Protein AF-A0A133UKB4-F1 (afdb_monomer_lite)

Radius of gyration: 17.24 Å; chains: 1; bounding box: 38×33×59 Å

Foldseek 3Di:
DDPPDDPDDDPPDPPPDDPDPDPPQLVVVQVVLVVLVWHWDADPPPAQRIFTAHPVPRATAETEHGEEEQAQDKDKCQVVCVRRLVVCLVSQHWYWYWYANPQARAIATDIDGNVRSVVDTDMDDPQRHNNHHDPVSVVNSVVRVVVVVCSSVVVVVVPPPD

Secondary structure (DSSP, 8-state):
---------------TT------HHHHHHHHHHHHTT-EEEE--SSS-SEEEE-TTT--EEEEEEEEEE--SS--B-GGGSHHHHHHHHHHT--EEEEEEETTT--EEEEEE-GGGGGG---B--GGG-SSS--HHHHHHHHHHHHHHHHHHHHHHHTTS--

Sequence (162 aa):
MGDSRYPIRHNIWIPSNIRIPRLEYQDELARRFVKFGYEVEVGERRGPDIVVEEPSTGEPVLVVGAKAYRLRSRRGLSDKFDLEVERARRAEVPLIAAVKNKLSELEMFRISEPEDLKDFTYSAPSWLVGEEATDEARKKEKECRRALRGLLLGKQKGKTAV

Structure (mmCIF, N/CA/C/O backbone):
data_AF-A0A133UKB4-F1
#
_entry.id   AF-A0A133UKB4-F1
#
loop_
_atom_site.group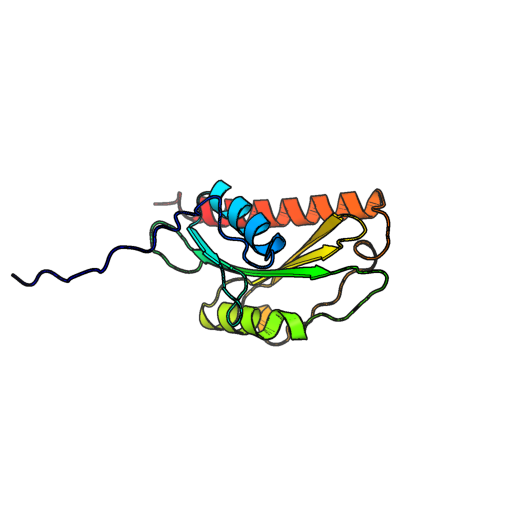_PDB
_atom_site.id
_atom_site.type_symbol
_atom_site.label_atom_id
_atom_site.label_alt_id
_atom_site.label_comp_id
_atom_site.label_asym_id
_atom_site.label_entity_id
_atom_site.label_seq_id
_atom_site.pdbx_PDB_ins_code
_atom_site.Cartn_x
_atom_site.Cartn_y
_atom_site.Cartn_z
_atom_site.occupancy
_atom_site.B_iso_or_equiv
_atom_site.auth_seq_id
_atom_site.auth_comp_id
_atom_site.auth_asym_id
_atom_site.auth_atom_id
_atom_site.pdbx_PDB_model_num
ATOM 1 N N . MET A 1 1 ? -17.435 -8.035 42.601 1.00 41.47 1 MET A N 1
ATOM 2 C CA . MET A 1 1 ? -16.253 -8.923 42.623 1.00 41.47 1 MET A CA 1
ATOM 3 C C . MET A 1 1 ? -16.321 -9.816 41.406 1.00 41.47 1 MET A C 1
ATOM 5 O O . MET A 1 1 ? -17.311 -10.512 41.240 1.00 41.47 1 MET A O 1
ATOM 9 N N . GLY A 1 2 ? -15.321 -9.726 40.541 1.00 35.34 2 GLY A N 1
ATOM 10 C CA . GLY A 1 2 ? -15.266 -10.450 39.277 1.00 35.34 2 GLY A CA 1
ATOM 11 C C . GLY A 1 2 ? -14.332 -9.724 38.325 1.00 35.34 2 GLY A C 1
ATOM 12 O O . GLY A 1 2 ? -14.770 -9.278 37.273 1.00 35.34 2 GLY A O 1
ATOM 13 N N . ASP A 1 3 ? -13.085 -9.523 38.765 1.00 34.06 3 ASP A N 1
ATOM 14 C CA . ASP A 1 3 ? -12.003 -8.960 37.961 1.00 34.06 3 ASP A CA 1
ATOM 15 C C . ASP A 1 3 ? -11.889 -9.730 36.643 1.00 34.06 3 ASP A C 1
ATOM 17 O O . ASP A 1 3 ? -11.440 -10.882 36.601 1.00 34.06 3 ASP A O 1
ATOM 21 N N . SER A 1 4 ? -12.327 -9.079 35.565 1.00 34.44 4 SER A N 1
ATOM 22 C CA . SER A 1 4 ? -12.060 -9.509 34.202 1.00 34.44 4 SER A CA 1
ATOM 23 C C . SER A 1 4 ? -10.560 -9.376 33.978 1.00 34.44 4 SER A C 1
ATOM 25 O O . SER A 1 4 ? -10.011 -8.279 33.862 1.00 34.44 4 SER A O 1
ATOM 27 N N . ARG A 1 5 ? -9.884 -10.524 33.997 1.00 36.88 5 ARG A N 1
ATOM 28 C CA . ARG A 1 5 ? -8.477 -10.673 33.646 1.00 36.88 5 ARG A CA 1
ATOM 29 C C . ARG A 1 5 ? -8.311 -10.338 32.167 1.00 36.88 5 ARG A C 1
ATOM 31 O O . ARG A 1 5 ? -8.385 -11.224 31.324 1.00 36.88 5 ARG A O 1
ATOM 38 N N . TYR A 1 6 ? -8.063 -9.071 31.864 1.00 34.84 6 TYR A N 1
ATOM 39 C CA . TYR A 1 6 ? -7.425 -8.678 30.616 1.00 34.84 6 TYR A CA 1
ATOM 40 C C . TYR A 1 6 ? -5.976 -9.178 30.649 1.00 34.84 6 TYR A C 1
ATOM 42 O O . TYR A 1 6 ? -5.208 -8.732 31.510 1.00 34.84 6 TYR A O 1
ATOM 50 N N . PRO A 1 7 ? -5.540 -10.076 29.752 1.00 36.41 7 PRO A N 1
ATOM 51 C CA . PRO A 1 7 ? -4.123 -10.200 29.496 1.00 36.41 7 PRO A CA 1
ATOM 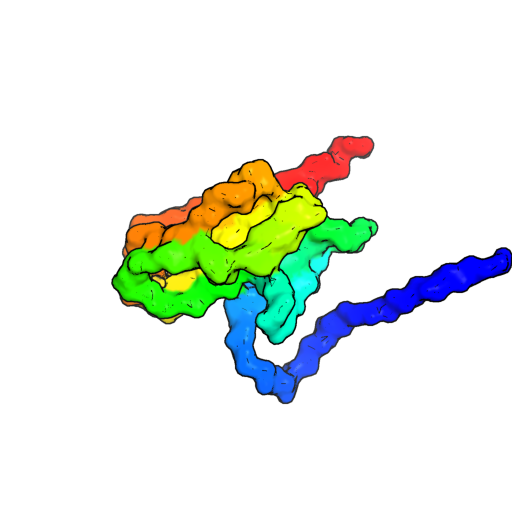52 C C . PRO A 1 7 ? -3.693 -8.952 28.719 1.00 36.41 7 PRO A C 1
ATOM 54 O O . PRO A 1 7 ? -3.953 -8.800 27.531 1.00 36.41 7 PRO A O 1
ATOM 57 N N . ILE A 1 8 ? -3.038 -8.035 29.424 1.00 43.12 8 ILE A N 1
ATOM 58 C CA . ILE A 1 8 ? -2.180 -7.032 28.801 1.00 43.12 8 ILE A CA 1
ATOM 59 C C . ILE A 1 8 ? -1.064 -7.788 28.053 1.00 43.12 8 ILE A C 1
ATOM 61 O O . ILE A 1 8 ? -0.514 -8.750 28.595 1.00 43.12 8 ILE A O 1
ATOM 65 N N . ARG A 1 9 ? -0.630 -7.203 26.927 1.00 37.97 9 ARG A N 1
ATOM 66 C CA . ARG A 1 9 ? 0.708 -7.268 26.294 1.00 37.97 9 ARG A CA 1
ATOM 67 C C . ARG A 1 9 ? 0.798 -8.220 25.109 1.00 37.97 9 ARG A C 1
ATOM 69 O O . ARG A 1 9 ? 0.710 -9.421 25.301 1.00 37.97 9 ARG A O 1
ATOM 76 N N . HIS A 1 10 ? 1.176 -7.677 23.949 1.00 35.25 10 HIS A N 1
ATOM 77 C CA . HIS A 1 10 ? 2.564 -7.754 23.474 1.00 35.25 10 HIS A CA 1
ATOM 78 C C . HIS A 1 10 ? 3.041 -6.353 23.059 1.00 35.25 10 HIS A C 1
ATOM 80 O O . HIS A 1 10 ? 2.799 -5.881 21.957 1.00 35.25 10 HIS A O 1
ATOM 86 N N . ASN A 1 11 ? 3.744 -5.690 23.980 1.00 38.66 11 ASN A N 1
ATOM 87 C CA . ASN A 1 11 ? 4.634 -4.583 23.646 1.00 38.66 11 ASN A CA 1
ATOM 88 C C . ASN A 1 11 ? 5.749 -5.183 22.778 1.00 38.66 11 ASN A C 1
ATOM 90 O O . ASN A 1 11 ? 6.524 -5.999 23.285 1.00 38.66 11 ASN A O 1
ATOM 94 N N . ILE A 1 12 ? 5.840 -4.824 21.499 1.00 42.16 12 ILE A N 1
ATOM 95 C CA . ILE A 1 12 ? 6.970 -5.247 20.668 1.00 42.16 12 ILE A CA 1
ATOM 96 C C . ILE A 1 12 ? 8.200 -4.457 21.133 1.00 42.16 12 ILE A C 1
ATOM 98 O O . ILE A 1 12 ? 8.480 -3.352 20.672 1.00 42.16 12 ILE A O 1
ATOM 102 N N . TRP A 1 13 ? 8.951 -5.023 22.079 1.00 37.38 13 TRP A N 1
ATOM 103 C CA . TRP A 1 13 ? 10.354 -4.671 22.251 1.00 37.38 13 TRP A CA 1
ATOM 104 C C . TRP A 1 13 ? 11.109 -5.340 21.103 1.00 37.38 13 TRP A C 1
ATOM 106 O O . TRP A 1 13 ? 11.041 -6.558 20.963 1.00 37.38 13 TRP A O 1
ATOM 116 N N . ILE A 1 14 ? 11.787 -4.559 20.260 1.00 43.84 14 ILE A N 1
ATOM 117 C CA . ILE A 1 14 ? 12.656 -5.085 19.200 1.00 43.84 14 ILE A CA 1
ATOM 118 C C . ILE A 1 14 ? 14.082 -5.159 19.773 1.00 43.84 14 ILE A C 1
ATOM 120 O O . ILE A 1 14 ? 14.766 -4.132 19.789 1.00 43.84 14 ILE A O 1
ATOM 124 N N . PRO A 1 15 ? 14.561 -6.325 20.260 1.00 33.25 15 PRO A N 1
ATOM 125 C CA . PRO A 1 15 ? 15.963 -6.493 20.612 1.00 33.25 15 PRO A CA 1
ATOM 126 C C . PRO A 1 15 ? 16.844 -6.259 19.389 1.00 33.25 15 PRO A C 1
ATOM 128 O O . PRO A 1 15 ? 16.642 -6.864 18.336 1.00 33.25 15 PRO A O 1
ATOM 131 N N . SER A 1 16 ? 17.894 -5.461 19.559 1.00 43.97 16 SER A N 1
ATOM 132 C CA . SER A 1 16 ? 18.850 -5.060 18.520 1.00 43.97 16 SER A CA 1
ATOM 133 C C . SER A 1 16 ? 19.652 -6.203 17.867 1.00 43.97 16 SER A C 1
ATOM 135 O O . SER A 1 16 ? 20.531 -5.917 17.061 1.00 43.97 16 SER A O 1
ATOM 137 N N . ASN A 1 17 ? 19.396 -7.478 18.201 1.00 35.91 17 ASN A N 1
ATOM 138 C CA . ASN A 1 17 ? 20.275 -8.608 17.867 1.00 35.91 17 ASN A CA 1
ATOM 139 C C . ASN A 1 17 ? 19.600 -9.868 17.283 1.00 35.91 17 ASN A C 1
ATOM 141 O O . ASN A 1 17 ? 20.258 -10.904 17.189 1.00 35.91 17 ASN A O 1
ATOM 145 N N . ILE A 1 18 ? 18.345 -9.822 16.821 1.00 40.12 18 ILE A N 1
ATOM 146 C CA . ILE A 1 18 ? 17.732 -10.975 16.128 1.00 40.12 18 ILE A CA 1
ATOM 147 C C . ILE A 1 18 ? 17.772 -10.758 14.608 1.00 40.12 18 ILE A C 1
ATOM 149 O O . ILE A 1 18 ? 17.042 -9.939 14.055 1.00 40.12 18 ILE A O 1
ATOM 153 N N . ARG A 1 19 ? 18.630 -11.514 13.907 1.00 38.84 19 ARG A N 1
ATOM 154 C CA . ARG A 1 19 ? 18.634 -11.604 12.435 1.00 38.84 19 ARG A CA 1
ATOM 155 C C . ARG A 1 19 ? 17.460 -12.469 11.960 1.00 38.84 19 ARG A C 1
ATOM 157 O O . ARG A 1 19 ? 17.624 -13.651 11.671 1.00 38.84 19 ARG A O 1
ATOM 164 N N . ILE A 1 20 ? 16.285 -11.858 11.853 1.00 46.16 20 ILE A N 1
ATOM 165 C CA . ILE A 1 20 ? 15.162 -12.372 11.054 1.00 46.16 20 ILE A CA 1
ATOM 166 C C . ILE A 1 20 ? 15.479 -12.070 9.573 1.00 46.16 20 ILE A C 1
ATOM 168 O O . ILE A 1 20 ? 16.032 -10.999 9.299 1.00 46.16 20 ILE A O 1
ATOM 172 N N . PRO A 1 21 ? 15.191 -12.958 8.598 1.00 42.41 21 PRO A N 1
ATOM 173 C CA . PRO A 1 21 ? 15.357 -12.653 7.177 1.00 42.41 21 PRO A CA 1
ATOM 174 C C . PRO A 1 21 ? 14.477 -11.453 6.794 1.00 42.41 21 PRO A C 1
ATOM 176 O O . PRO A 1 21 ? 13.281 -11.589 6.572 1.00 42.41 21 PRO A O 1
ATOM 179 N N . ARG A 1 22 ? 15.111 -10.279 6.796 1.00 47.62 22 ARG A N 1
ATOM 180 C CA . ARG A 1 22 ? 14.641 -8.924 6.484 1.00 47.62 22 ARG A CA 1
ATOM 181 C C . ARG A 1 22 ? 13.312 -8.848 5.715 1.00 47.62 22 ARG A C 1
ATOM 183 O O . ARG A 1 22 ? 13.285 -8.823 4.486 1.00 47.62 22 ARG A O 1
ATOM 190 N N . LEU A 1 23 ? 12.227 -8.684 6.468 1.00 60.28 23 LEU A N 1
ATOM 191 C CA . LEU A 1 23 ? 10.947 -8.148 6.005 1.00 60.28 23 LEU A CA 1
ATOM 192 C C . LEU A 1 23 ? 11.009 -6.601 5.983 1.00 60.28 23 LEU A C 1
ATOM 194 O O . LEU A 1 23 ? 10.140 -5.902 6.488 1.00 60.28 23 LEU A O 1
ATOM 198 N N . GLU A 1 24 ? 12.076 -6.044 5.399 1.00 78.38 24 GLU A N 1
ATOM 199 C CA . GLU A 1 24 ? 12.429 -4.618 5.538 1.00 78.38 24 GLU A CA 1
ATOM 200 C C . GLU A 1 24 ? 11.322 -3.656 5.123 1.00 78.38 24 GLU A C 1
ATOM 202 O O . GLU A 1 24 ? 11.192 -2.588 5.713 1.00 78.38 24 GLU A O 1
ATOM 207 N N . TYR A 1 25 ? 10.545 -4.008 4.097 1.00 88.12 25 TYR A N 1
ATOM 208 C CA . TYR A 1 25 ? 9.593 -3.067 3.525 1.00 88.12 25 TYR A CA 1
ATOM 209 C C . TYR A 1 25 ? 8.320 -2.916 4.365 1.00 88.12 25 TYR A C 1
ATOM 211 O O . TYR A 1 25 ? 7.866 -1.794 4.577 1.00 88.12 25 TYR A O 1
ATOM 219 N N . GLN A 1 26 ? 7.779 -4.014 4.903 1.00 88.81 26 GLN A N 1
ATOM 220 C CA . GLN A 1 26 ? 6.661 -3.933 5.849 1.00 88.81 26 GLN A CA 1
ATOM 221 C C . GLN A 1 26 ? 7.083 -3.202 7.128 1.00 88.81 26 GLN A C 1
ATOM 223 O O . GLN A 1 26 ? 6.349 -2.335 7.589 1.00 88.81 26 GLN A O 1
ATOM 228 N N . ASP A 1 27 ? 8.297 -3.448 7.635 1.00 87.50 27 ASP A N 1
ATOM 229 C CA . ASP A 1 27 ? 8.811 -2.774 8.831 1.00 87.50 27 ASP A CA 1
ATOM 230 C C . ASP A 1 27 ? 9.000 -1.270 8.585 1.00 87.50 27 ASP A C 1
ATOM 232 O O . ASP A 1 27 ? 8.703 -0.435 9.444 1.00 87.50 27 ASP A O 1
ATOM 236 N N . GLU A 1 28 ? 9.484 -0.901 7.395 1.00 89.56 28 GLU A N 1
ATOM 237 C CA . GLU A 1 28 ? 9.613 0.492 6.975 1.00 89.56 28 GLU A CA 1
ATOM 238 C C . GLU A 1 28 ? 8.246 1.189 6.941 1.00 89.56 28 GLU A C 1
ATOM 240 O O . GLU A 1 28 ? 8.109 2.294 7.475 1.00 89.56 28 GLU A O 1
ATOM 245 N N . LEU A 1 29 ? 7.231 0.550 6.352 1.00 91.00 29 LEU A N 1
ATOM 246 C CA . LEU A 1 29 ? 5.876 1.094 6.285 1.00 91.00 29 LEU A CA 1
ATOM 247 C C . LEU A 1 29 ? 5.208 1.154 7.664 1.00 91.00 29 LEU A C 1
ATOM 249 O O . LEU A 1 29 ? 4.663 2.199 8.015 1.00 91.00 29 LEU A O 1
ATOM 253 N N . ALA A 1 30 ? 5.323 0.106 8.479 1.00 91.06 30 ALA A N 1
ATOM 254 C CA . ALA A 1 30 ? 4.819 0.055 9.850 1.00 91.06 30 ALA A CA 1
ATOM 255 C C . ALA A 1 30 ? 5.333 1.242 10.678 1.00 91.06 30 ALA A C 1
ATOM 257 O O . ALA A 1 30 ? 4.551 1.984 11.275 1.00 91.06 30 ALA A O 1
ATOM 258 N N . ARG A 1 31 ? 6.641 1.531 10.611 1.00 89.25 31 ARG A N 1
ATOM 259 C CA . ARG A 1 31 ? 7.235 2.708 11.271 1.00 89.25 31 ARG A CA 1
ATOM 260 C C . ARG A 1 31 ? 6.649 4.032 10.785 1.00 89.25 31 ARG A C 1
ATOM 262 O O . ARG A 1 31 ? 6.625 4.993 11.552 1.00 89.25 31 ARG A O 1
ATOM 269 N N . ARG A 1 32 ? 6.216 4.131 9.522 1.00 90.12 32 ARG A N 1
ATOM 270 C CA . ARG A 1 32 ? 5.548 5.340 9.012 1.00 90.12 32 ARG A CA 1
ATOM 271 C C . ARG A 1 32 ? 4.180 5.500 9.669 1.00 90.12 32 ARG A C 1
ATOM 273 O O . ARG A 1 32 ? 3.909 6.592 10.152 1.00 90.12 32 ARG A O 1
ATOM 280 N N . PHE A 1 33 ? 3.368 4.447 9.753 1.00 90.81 33 PHE A N 1
ATOM 281 C CA . PHE A 1 33 ? 2.049 4.506 10.401 1.00 90.81 33 PHE A CA 1
ATOM 282 C C . PHE A 1 33 ? 2.141 4.826 11.899 1.00 90.81 33 PHE A C 1
ATOM 284 O O . PHE A 1 33 ? 1.424 5.707 12.371 1.00 90.81 33 PHE A O 1
ATOM 291 N N . VAL A 1 34 ? 3.111 4.243 12.610 1.00 89.31 34 VAL A N 1
ATOM 292 C CA . VAL A 1 34 ? 3.381 4.574 14.022 1.00 89.31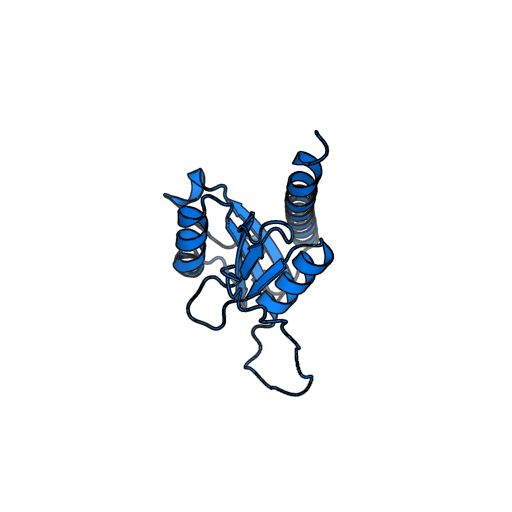 34 VAL A CA 1
ATOM 293 C C . VAL A 1 34 ? 3.718 6.056 14.207 1.00 89.31 34 VAL A C 1
ATOM 295 O O . VAL A 1 34 ? 3.236 6.694 15.136 1.00 89.31 34 VAL A O 1
ATOM 298 N N . LYS A 1 35 ? 4.486 6.665 13.291 1.00 88.94 35 LYS A N 1
ATOM 299 C CA . LYS A 1 35 ? 4.770 8.115 13.332 1.00 88.94 35 LYS A CA 1
ATOM 300 C C . LYS A 1 35 ? 3.531 8.988 13.122 1.00 88.94 35 LYS A C 1
ATOM 302 O O . LYS A 1 35 ? 3.552 10.148 13.521 1.00 88.94 35 LYS A O 1
ATOM 307 N N . PHE A 1 36 ? 2.486 8.461 12.487 1.00 86.25 36 PHE A N 1
ATOM 308 C CA . PHE A 1 36 ? 1.187 9.129 12.397 1.00 86.25 36 PHE A CA 1
ATOM 309 C C . PHE A 1 36 ? 0.329 8.923 13.652 1.00 86.25 36 PHE A C 1
ATOM 311 O O . PHE A 1 36 ? -0.724 9.541 13.742 1.00 86.25 36 PHE A O 1
ATOM 318 N N . GLY A 1 37 ? 0.784 8.127 14.621 1.00 87.56 37 GLY A N 1
ATOM 319 C CA . GLY A 1 37 ? 0.078 7.868 15.872 1.00 87.56 37 GLY A CA 1
ATOM 320 C C . GLY A 1 37 ? -0.883 6.686 15.808 1.00 87.56 37 GLY A C 1
ATOM 321 O O . GLY A 1 37 ? -1.772 6.625 16.641 1.00 87.56 37 GLY A O 1
ATOM 322 N N . TYR A 1 38 ? -0.734 5.782 14.837 1.00 90.19 38 TYR A N 1
ATOM 323 C CA . TYR A 1 38 ? -1.501 4.535 14.782 1.00 90.19 38 TYR A CA 1
ATOM 324 C C . TYR A 1 38 ? -0.753 3.384 15.456 1.00 90.19 38 TYR A C 1
ATOM 326 O O . TYR A 1 38 ? 0.482 3.380 15.496 1.00 90.19 38 TYR A O 1
ATOM 334 N N . GLU A 1 39 ? -1.497 2.383 15.918 1.00 91.00 39 GLU A N 1
ATOM 335 C CA . GLU A 1 39 ? -0.935 1.083 16.281 1.00 91.00 39 GLU A CA 1
ATOM 336 C C . GLU A 1 39 ? -0.855 0.187 15.041 1.00 91.00 39 GLU A C 1
ATOM 338 O O . GLU A 1 39 ? -1.556 0.404 14.048 1.00 91.00 39 GLU A O 1
ATOM 343 N N . VAL A 1 40 ? 0.081 -0.763 15.045 1.00 90.56 40 VAL A N 1
ATOM 344 C CA . VAL A 1 40 ? 0.332 -1.633 13.892 1.00 90.56 40 VAL A CA 1
ATOM 345 C C . VAL A 1 40 ? 0.581 -3.069 14.330 1.00 90.56 40 VAL A C 1
ATOM 347 O O . VAL A 1 40 ? 1.467 -3.339 15.141 1.00 90.56 40 VAL A O 1
ATOM 350 N N . GLU A 1 41 ? -0.149 -3.991 13.720 1.00 89.81 41 GLU A N 1
ATOM 351 C CA . GLU A 1 41 ? 0.146 -5.418 13.723 1.00 89.81 41 GLU A CA 1
ATOM 352 C C . GLU A 1 41 ? 0.928 -5.740 12.444 1.00 89.81 41 GLU A C 1
ATOM 354 O O . GLU A 1 41 ? 0.482 -5.421 11.341 1.00 89.81 41 GLU A O 1
ATOM 359 N N . VAL A 1 42 ? 2.104 -6.358 12.574 1.00 85.75 42 VAL A N 1
ATOM 360 C CA . VAL A 1 42 ? 2.935 -6.768 11.432 1.00 85.75 42 VAL A CA 1
ATOM 361 C C . VAL A 1 42 ? 2.915 -8.288 11.321 1.00 85.75 42 VAL A C 1
ATOM 363 O O . VAL A 1 42 ? 3.303 -8.990 12.254 1.00 85.75 42 VAL A O 1
ATOM 366 N N . GLY A 1 43 ? 2.477 -8.800 10.171 1.00 80.12 43 GLY A N 1
ATOM 367 C CA . GLY A 1 43 ? 2.347 -10.233 9.929 1.00 80.12 43 GLY A CA 1
ATOM 368 C C . GLY A 1 43 ? 3.698 -10.942 9.799 1.00 80.12 43 GLY A C 1
ATOM 369 O O . GLY A 1 43 ? 4.619 -10.466 9.132 1.00 80.12 43 GLY A O 1
ATOM 370 N N . GLU A 1 44 ? 3.818 -12.133 10.398 1.00 67.31 44 GLU A N 1
ATOM 371 C CA . GLU A 1 44 ? 5.101 -12.854 10.442 1.00 67.31 44 GLU A CA 1
ATOM 372 C C . GLU A 1 44 ? 5.363 -13.818 9.270 1.00 67.31 44 GLU A C 1
ATOM 374 O O . GLU A 1 44 ? 6.503 -14.260 9.138 1.00 67.31 44 GLU A O 1
ATOM 379 N N . ARG A 1 45 ? 4.372 -14.159 8.416 1.00 60.41 45 ARG A N 1
ATOM 380 C CA . ARG A 1 45 ? 4.542 -14.907 7.128 1.00 60.41 45 ARG A CA 1
ATOM 381 C C . ARG A 1 45 ? 3.253 -15.459 6.500 1.00 60.41 45 ARG A C 1
ATOM 383 O O . ARG A 1 45 ? 3.283 -15.835 5.331 1.00 60.41 45 ARG A O 1
ATOM 390 N N . ARG A 1 46 ? 2.170 -15.621 7.272 1.00 60.44 46 ARG A N 1
ATOM 391 C CA . ARG A 1 46 ? 0.910 -16.285 6.845 1.00 60.44 46 ARG A CA 1
ATOM 392 C C . ARG A 1 46 ? -0.348 -15.454 7.127 1.00 60.44 46 ARG A C 1
ATOM 394 O O . ARG A 1 46 ? -1.431 -16.005 7.288 1.00 60.44 46 ARG A O 1
ATOM 401 N N . GLY A 1 47 ? -0.188 -14.143 7.211 1.00 66.19 47 GLY A N 1
ATOM 402 C CA . GLY A 1 47 ? -1.266 -13.186 7.426 1.00 66.19 47 GLY A CA 1
ATOM 403 C C . GLY A 1 47 ? -1.090 -11.975 6.513 1.00 66.19 47 GLY A C 1
ATOM 404 O O . GLY A 1 47 ? -0.142 -11.964 5.723 1.00 66.19 47 GLY A O 1
ATOM 405 N N . PRO A 1 48 ? -1.983 -10.978 6.610 1.00 77.12 48 PRO A N 1
ATOM 406 C CA . PRO A 1 48 ? -1.766 -9.690 5.959 1.00 77.12 48 PRO A CA 1
ATOM 407 C C . PRO A 1 48 ? -0.428 -9.097 6.412 1.00 77.12 48 PRO A C 1
ATOM 409 O O . PRO A 1 48 ? -0.051 -9.259 7.574 1.00 77.12 48 PRO A O 1
ATOM 412 N N . ASP A 1 49 ? 0.287 -8.414 5.517 1.00 83.50 49 ASP A N 1
ATOM 413 C CA . ASP A 1 49 ? 1.599 -7.865 5.883 1.00 83.50 49 ASP A CA 1
ATOM 414 C C . ASP A 1 49 ? 1.494 -6.865 7.047 1.00 83.50 49 ASP A C 1
ATOM 416 O O . ASP A 1 49 ? 2.309 -6.909 7.969 1.00 83.50 49 ASP A O 1
ATOM 420 N N . ILE A 1 50 ? 0.502 -5.963 7.016 1.00 91.56 50 ILE A N 1
ATOM 421 C CA . ILE A 1 50 ? 0.258 -4.993 8.092 1.00 91.56 50 ILE A CA 1
ATOM 422 C C . ILE A 1 50 ? -1.245 -4.779 8.289 1.00 91.56 50 ILE A C 1
ATOM 424 O O . ILE A 1 50 ? -1.977 -4.525 7.327 1.00 91.56 50 ILE A O 1
ATOM 428 N N . VAL A 1 51 ? -1.692 -4.790 9.541 1.00 93.56 51 VAL A N 1
ATOM 429 C CA . VAL A 1 51 ? -2.979 -4.221 9.960 1.00 93.56 51 VAL A CA 1
ATOM 430 C C . VAL A 1 51 ? -2.678 -2.966 10.763 1.00 93.56 51 VAL A C 1
ATOM 432 O O . VAL A 1 51 ? -1.841 -2.982 11.661 1.00 93.56 51 VAL A O 1
ATOM 435 N N . VAL A 1 52 ? -3.306 -1.855 10.399 1.00 92.75 52 VAL A N 1
ATOM 436 C CA . VAL A 1 52 ? -3.154 -0.592 11.120 1.00 92.75 52 VAL A CA 1
ATOM 437 C C . VAL A 1 52 ? -4.416 -0.374 11.930 1.00 92.75 52 VAL A C 1
ATOM 439 O O . VAL A 1 52 ? -5.525 -0.487 11.399 1.00 92.75 52 VAL A O 1
ATOM 442 N N . GLU A 1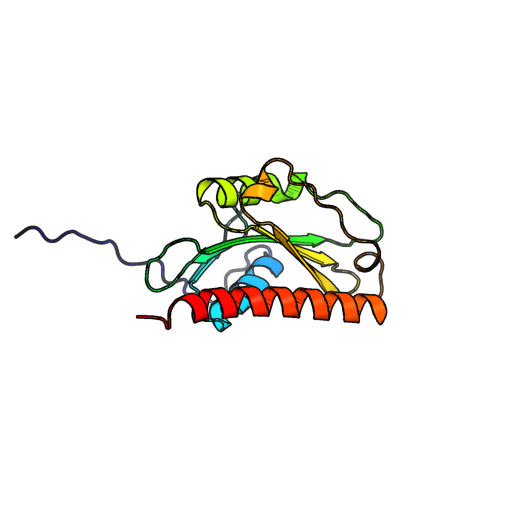 53 ? -4.233 -0.058 13.201 1.00 92.94 53 GLU A N 1
ATOM 443 C CA . GLU A 1 53 ? -5.283 -0.020 14.207 1.00 92.94 53 GLU A CA 1
ATOM 444 C C . GLU A 1 53 ? -5.367 1.364 14.847 1.00 92.94 53 GLU A C 1
ATOM 446 O O . GLU A 1 53 ? -4.384 2.107 14.958 1.00 92.94 53 GLU A O 1
ATOM 451 N N . GLU A 1 54 ? -6.579 1.724 15.246 1.00 90.75 54 GLU A N 1
ATOM 452 C CA . GLU A 1 54 ? -6.841 2.909 16.049 1.00 90.75 54 GLU A CA 1
ATOM 453 C C . GLU A 1 54 ? -6.398 2.652 17.502 1.00 90.75 54 GLU A C 1
ATOM 455 O O . GLU A 1 54 ? -7.000 1.804 18.158 1.00 90.75 54 GLU A O 1
ATOM 460 N N . PRO A 1 55 ? -5.420 3.398 18.058 1.00 87.62 55 PRO A N 1
ATOM 461 C CA . PRO A 1 55 ? -4.894 3.126 19.402 1.00 87.62 55 PRO A CA 1
ATOM 462 C C . PRO A 1 55 ? -5.945 3.189 20.516 1.00 87.62 55 PRO A C 1
ATOM 464 O O . PRO A 1 55 ? -5.807 2.553 21.556 1.00 87.62 55 PRO A O 1
ATOM 467 N N . SER A 1 56 ? -6.988 4.005 20.332 1.00 87.69 56 SER A N 1
ATOM 468 C CA . SER A 1 56 ? -8.027 4.193 21.350 1.00 87.69 56 SER A CA 1
ATOM 469 C C . SER A 1 56 ? -9.013 3.026 21.447 1.00 87.69 56 SER A C 1
ATOM 471 O O . SER A 1 56 ? -9.594 2.821 22.512 1.00 87.69 56 SER A O 1
ATOM 473 N N . THR A 1 57 ? -9.206 2.268 20.365 1.00 88.25 57 THR A N 1
ATOM 474 C CA . THR A 1 57 ? -10.200 1.185 20.295 1.00 88.25 57 THR A CA 1
ATOM 475 C C . THR A 1 57 ? -9.590 -0.182 19.998 1.00 88.25 57 THR A C 1
ATOM 477 O O . THR A 1 57 ? -10.235 -1.195 20.258 1.00 88.25 57 THR A O 1
ATOM 480 N N . GLY A 1 58 ? -8.368 -0.228 19.463 1.00 88.62 58 GLY A N 1
ATOM 481 C CA . GLY A 1 58 ? -7.763 -1.436 18.901 1.00 88.62 58 GLY A CA 1
ATOM 482 C C . GLY A 1 58 ? -8.466 -1.926 17.631 1.00 88.62 58 GLY A C 1
ATOM 483 O O . GLY A 1 58 ? -8.243 -3.050 17.196 1.00 88.62 58 GLY A O 1
ATOM 484 N N . GLU A 1 59 ? -9.361 -1.126 17.042 1.00 91.06 59 GLU A N 1
ATOM 485 C CA . GLU A 1 59 ? -10.082 -1.535 15.839 1.00 91.06 59 GLU A CA 1
ATOM 486 C C . GLU A 1 59 ? -9.224 -1.304 14.588 1.00 91.06 59 GLU A C 1
ATOM 488 O O . GLU A 1 59 ? -8.590 -0.246 14.463 1.00 91.06 59 GLU A O 1
ATOM 493 N N . PRO A 1 60 ? -9.230 -2.241 13.621 1.00 93.12 60 PRO A N 1
ATOM 494 C CA . PRO A 1 60 ? -8.594 -2.030 12.330 1.00 93.12 60 PRO A CA 1
ATOM 495 C C . PRO A 1 60 ? -9.164 -0.793 11.638 1.00 93.12 60 PRO A C 1
ATOM 497 O O . PRO A 1 60 ? -10.377 -0.625 11.550 1.00 93.12 60 PRO A O 1
ATOM 500 N N . VAL A 1 61 ? -8.289 0.048 11.091 1.00 94.31 61 VAL A N 1
ATOM 501 C CA . VAL A 1 61 ? -8.677 1.221 10.287 1.00 94.31 61 VAL A CA 1
ATOM 502 C C . VAL A 1 61 ? -8.277 1.094 8.823 1.00 94.31 61 VAL A C 1
ATOM 504 O O . VAL A 1 61 ? -8.851 1.775 7.973 1.00 94.31 61 VAL A O 1
ATOM 507 N N . LEU A 1 62 ? -7.290 0.246 8.527 1.00 94.81 62 LEU A N 1
ATOM 508 C CA . LEU A 1 62 ? -6.862 -0.123 7.179 1.00 94.81 62 LEU A CA 1
ATOM 509 C C . LEU A 1 62 ? -5.959 -1.360 7.227 1.00 94.81 62 LEU A C 1
ATOM 511 O O . LEU A 1 62 ? -5.317 -1.655 8.237 1.00 94.81 62 LEU A O 1
ATOM 515 N N . VAL A 1 63 ? -5.872 -2.053 6.098 1.00 95.88 63 VAL A N 1
ATOM 516 C CA . VAL A 1 63 ? -4.947 -3.172 5.881 1.00 95.88 63 VAL A CA 1
ATOM 517 C C . VAL A 1 63 ? -3.950 -2.776 4.801 1.00 95.88 63 VAL A C 1
ATOM 519 O O . VAL A 1 63 ? -4.308 -2.095 3.839 1.00 95.88 63 VAL A O 1
ATOM 522 N N . VAL A 1 64 ? -2.693 -3.194 4.929 1.00 95.50 64 VAL A N 1
ATOM 523 C CA . VAL A 1 64 ? -1.634 -2.889 3.961 1.00 95.50 64 VAL A CA 1
ATOM 524 C C . VAL A 1 64 ? -0.993 -4.176 3.475 1.00 95.50 64 VAL A C 1
ATOM 526 O O . VAL A 1 64 ? -0.537 -4.988 4.275 1.00 95.50 64 VAL A O 1
ATOM 529 N N . GLY A 1 65 ? -0.891 -4.314 2.155 1.00 94.50 65 GLY A N 1
ATOM 530 C CA . GLY A 1 65 ? 0.037 -5.249 1.529 1.00 94.50 65 GLY A CA 1
ATOM 531 C C . GLY A 1 65 ? 1.296 -4.507 1.105 1.00 94.50 65 GLY A C 1
ATOM 532 O O . GLY A 1 65 ? 1.224 -3.557 0.331 1.00 94.50 65 GLY A O 1
ATOM 533 N N . ALA A 1 66 ? 2.446 -4.931 1.604 1.00 93.25 66 ALA A N 1
ATOM 534 C CA . ALA A 1 66 ? 3.761 -4.341 1.418 1.00 93.25 66 ALA A CA 1
ATOM 535 C C . ALA A 1 66 ? 4.651 -5.261 0.569 1.00 93.25 66 ALA A C 1
ATOM 537 O O . ALA A 1 66 ? 5.375 -6.121 1.072 1.00 93.25 66 ALA A O 1
ATOM 538 N N . LYS A 1 67 ? 4.661 -5.061 -0.753 1.00 91.75 67 LYS A N 1
ATOM 539 C CA . LYS A 1 67 ? 5.403 -5.933 -1.674 1.00 91.75 67 LYS A CA 1
ATOM 540 C C . LYS A 1 67 ? 6.583 -5.215 -2.328 1.00 91.75 67 LYS A C 1
ATOM 542 O O . LYS A 1 67 ? 6.420 -4.233 -3.044 1.00 91.75 67 LYS A O 1
ATOM 547 N N . ALA A 1 68 ? 7.794 -5.731 -2.131 1.00 91.62 68 ALA A N 1
ATOM 548 C CA . ALA A 1 68 ? 9.008 -5.159 -2.715 1.00 91.62 68 ALA A CA 1
ATOM 549 C C . ALA A 1 68 ? 9.638 -6.105 -3.750 1.00 91.62 68 ALA A C 1
ATOM 551 O O . ALA A 1 68 ? 10.101 -7.197 -3.410 1.00 91.62 68 ALA A O 1
ATOM 552 N N . TYR A 1 69 ? 9.726 -5.662 -5.004 1.00 91.06 69 TYR A N 1
ATOM 553 C CA . TYR A 1 69 ? 10.190 -6.463 -6.144 1.00 91.06 69 TYR A CA 1
ATOM 554 C C . TYR A 1 69 ? 11.263 -5.737 -6.955 1.00 91.06 69 TYR A C 1
ATOM 556 O O . TYR A 1 69 ? 11.373 -4.521 -6.902 1.00 91.06 69 TYR A O 1
ATOM 564 N N . ARG A 1 70 ? 12.036 -6.471 -7.762 1.00 92.94 70 ARG A N 1
ATOM 565 C CA . ARG A 1 70 ? 12.870 -5.883 -8.824 1.00 92.94 70 ARG A CA 1
ATOM 566 C C . ARG A 1 70 ? 12.039 -5.840 -10.107 1.00 92.94 70 ARG A C 1
ATOM 568 O O . ARG A 1 70 ? 11.919 -6.858 -10.786 1.00 92.94 70 ARG A O 1
ATOM 575 N N . LEU A 1 71 ? 11.408 -4.705 -10.403 1.00 91.19 71 LEU A N 1
ATOM 576 C CA . LEU A 1 71 ? 10.434 -4.587 -11.493 1.00 91.19 71 LEU A CA 1
ATOM 577 C C . LEU A 1 71 ? 11.086 -3.997 -12.746 1.00 91.19 71 LEU A C 1
ATOM 579 O O . LEU A 1 71 ? 11.089 -2.788 -12.942 1.00 91.19 71 LEU A O 1
ATOM 583 N N . ARG A 1 72 ? 11.623 -4.856 -13.618 1.00 92.06 72 ARG A N 1
ATOM 584 C CA . ARG A 1 72 ? 12.152 -4.434 -14.932 1.00 92.06 72 ARG A CA 1
ATOM 585 C C . ARG A 1 72 ? 11.060 -4.191 -15.973 1.00 92.06 72 ARG A C 1
ATOM 587 O O . ARG A 1 72 ? 11.264 -3.436 -16.914 1.00 92.06 72 ARG A O 1
ATOM 594 N N . SER A 1 73 ? 9.912 -4.838 -15.810 1.00 89.56 73 SER A N 1
ATOM 595 C CA . SER A 1 73 ? 8.775 -4.764 -16.724 1.00 89.56 73 SER A CA 1
ATOM 596 C C . SER A 1 73 ? 7.457 -4.873 -15.956 1.00 89.56 73 SER A C 1
ATOM 598 O O . SER A 1 73 ? 7.433 -5.221 -14.770 1.00 89.56 73 SER A O 1
ATOM 600 N N . ARG A 1 74 ? 6.348 -4.535 -16.628 1.00 88.50 74 ARG A N 1
ATOM 601 C CA . ARG A 1 74 ? 5.003 -4.601 -16.041 1.00 88.50 74 ARG A CA 1
ATOM 602 C C . ARG A 1 74 ? 4.649 -6.040 -15.674 1.00 88.50 74 ARG A C 1
ATOM 604 O O . ARG A 1 74 ? 4.934 -6.972 -16.421 1.00 88.50 74 ARG A O 1
ATOM 611 N N . ARG A 1 75 ? 3.982 -6.199 -14.532 1.00 87.94 75 ARG A N 1
ATOM 612 C CA . ARG A 1 75 ? 3.544 -7.491 -14.004 1.00 87.94 75 ARG A CA 1
ATOM 613 C C . ARG A 1 75 ? 2.217 -7.331 -13.263 1.00 87.94 75 ARG A C 1
ATOM 615 O O . ARG A 1 75 ? 2.034 -6.347 -12.543 1.00 87.94 75 ARG A O 1
ATOM 622 N N . GLY A 1 76 ? 1.324 -8.305 -13.438 1.00 90.88 76 GLY A N 1
ATOM 623 C CA . GLY A 1 76 ? 0.133 -8.468 -12.604 1.00 90.88 76 GLY A CA 1
ATOM 624 C C . GLY A 1 76 ? 0.520 -8.980 -11.218 1.00 90.88 76 GLY A C 1
ATOM 625 O O . GLY A 1 76 ? 1.336 -9.895 -11.106 1.00 90.88 76 GLY A O 1
ATOM 626 N N . LEU A 1 77 ? -0.018 -8.352 -10.176 1.00 92.12 77 LEU A N 1
ATOM 627 C CA . LEU A 1 77 ? 0.301 -8.654 -8.778 1.00 92.12 77 LEU A CA 1
ATOM 628 C C . LEU A 1 77 ? -0.947 -8.950 -7.940 1.00 92.12 77 LEU A C 1
ATOM 630 O O . LEU A 1 77 ? -0.818 -9.038 -6.728 1.00 92.12 77 LEU A O 1
ATOM 634 N N . SER A 1 78 ? -2.136 -9.062 -8.545 1.00 92.19 78 SER A N 1
ATOM 635 C CA . SER A 1 78 ? -3.397 -9.262 -7.812 1.00 92.19 78 SER A CA 1
ATOM 636 C C . SER A 1 78 ? -3.311 -10.425 -6.819 1.00 92.19 78 SER A C 1
ATOM 638 O O . SER A 1 78 ? -3.597 -10.234 -5.645 1.00 92.19 78 SER A O 1
ATOM 640 N N . ASP A 1 79 ? -2.785 -11.567 -7.273 1.00 90.62 79 ASP A N 1
ATOM 641 C CA . ASP A 1 79 ? -2.599 -12.809 -6.503 1.00 90.62 79 ASP A CA 1
ATOM 642 C C . ASP A 1 79 ? -1.645 -12.667 -5.307 1.00 90.62 79 ASP A C 1
ATOM 644 O O . ASP A 1 79 ? -1.490 -13.571 -4.490 1.00 90.62 79 ASP A O 1
ATOM 648 N N . LYS A 1 80 ? -0.920 -11.549 -5.220 1.00 91.19 80 LYS A N 1
ATOM 649 C CA . LYS A 1 80 ? -0.007 -11.266 -4.111 1.00 91.19 80 LYS A CA 1
ATOM 650 C C . LYS A 1 80 ? -0.695 -10.564 -2.957 1.00 91.19 80 LYS A C 1
ATOM 652 O O . LYS A 1 80 ? -0.057 -10.432 -1.922 1.00 91.19 80 LYS A O 1
ATOM 657 N N . PHE A 1 81 ? -1.942 -10.136 -3.126 1.00 93.25 81 PHE A N 1
ATOM 658 C CA . PHE A 1 81 ? -2.693 -9.405 -2.111 1.00 93.25 81 PHE A CA 1
ATOM 659 C C . PHE A 1 81 ? -3.883 -10.195 -1.555 1.00 93.25 81 PHE A C 1
ATOM 661 O O . PHE A 1 81 ? -4.690 -9.618 -0.840 1.00 93.25 81 PHE A O 1
ATOM 668 N N . ASP A 1 82 ? -4.027 -11.486 -1.874 1.00 92.00 82 ASP A N 1
ATOM 669 C CA . ASP A 1 82 ? -5.228 -12.263 -1.528 1.00 92.00 82 ASP A CA 1
ATOM 670 C C . ASP A 1 82 ? -5.539 -12.244 -0.019 1.00 92.00 82 ASP A C 1
ATOM 672 O O . ASP A 1 82 ? -6.687 -12.030 0.374 1.00 92.00 82 ASP A O 1
ATOM 676 N N . LEU A 1 83 ? -4.516 -12.390 0.833 1.00 92.06 83 LEU A N 1
ATOM 677 C CA . LEU A 1 83 ? -4.678 -12.371 2.293 1.00 92.06 83 LEU A CA 1
ATOM 678 C C . LEU A 1 83 ? -5.069 -10.982 2.810 1.00 92.06 83 LEU A C 1
ATOM 680 O O . LEU A 1 83 ? -5.901 -10.855 3.709 1.00 92.06 83 LEU A O 1
ATOM 684 N N . GLU A 1 84 ? -4.483 -9.929 2.246 1.00 95.12 84 GLU A N 1
ATOM 685 C CA . GLU A 1 84 ? -4.792 -8.552 2.613 1.00 95.12 84 GLU A CA 1
ATOM 686 C C . GLU A 1 84 ? -6.181 -8.130 2.134 1.00 95.12 84 GLU A C 1
ATOM 688 O O . GLU A 1 84 ? -6.912 -7.486 2.883 1.00 95.12 84 GLU A O 1
ATOM 693 N N . VAL A 1 85 ? -6.569 -8.536 0.923 1.00 95.06 85 VAL A N 1
ATOM 694 C CA . VAL A 1 85 ? -7.916 -8.346 0.375 1.00 95.06 85 VAL A CA 1
ATOM 695 C C . VAL A 1 85 ? -8.936 -9.034 1.274 1.00 95.06 85 VAL A C 1
ATOM 697 O O . VAL A 1 85 ? -9.927 -8.417 1.662 1.00 95.06 85 VAL A O 1
ATOM 700 N N . GLU A 1 86 ? -8.698 -10.291 1.649 1.00 93.62 86 GLU A N 1
ATOM 701 C CA . GLU A 1 86 ? -9.597 -11.028 2.532 1.00 93.62 86 GLU A CA 1
ATOM 702 C C . GLU A 1 86 ? -9.730 -10.354 3.904 1.00 93.62 86 GLU A C 1
ATOM 704 O O . GLU A 1 86 ? -10.849 -10.158 4.390 1.00 93.62 86 GLU A O 1
ATOM 709 N N . ARG A 1 87 ? -8.612 -9.952 4.523 1.00 94.12 87 ARG A N 1
ATOM 710 C CA . ARG A 1 87 ? -8.635 -9.260 5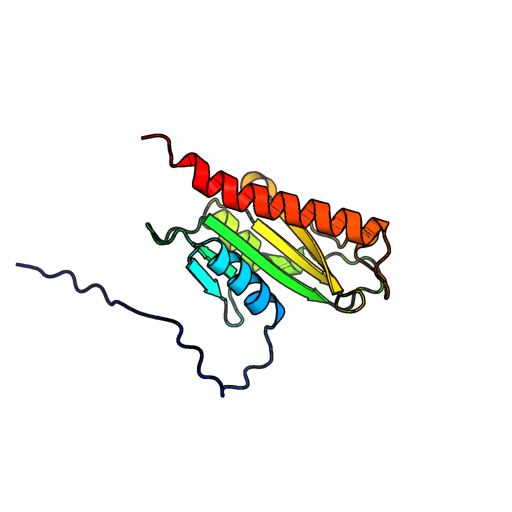.819 1.00 94.12 87 ARG A CA 1
ATOM 711 C C . ARG A 1 87 ? -9.376 -7.927 5.737 1.00 94.12 87 ARG A C 1
ATOM 713 O O . ARG A 1 87 ? -10.202 -7.662 6.609 1.00 94.12 87 ARG A O 1
ATOM 720 N N . ALA A 1 88 ? -9.089 -7.119 4.717 1.00 95.88 88 ALA A N 1
ATOM 721 C CA . ALA A 1 88 ? -9.702 -5.810 4.506 1.00 95.88 88 ALA A CA 1
ATOM 722 C C . ALA A 1 88 ? -11.218 -5.930 4.309 1.00 95.88 88 ALA A C 1
ATOM 724 O O . ALA A 1 88 ? -11.980 -5.218 4.956 1.00 95.88 88 ALA A O 1
ATOM 725 N N . ARG A 1 89 ? -11.664 -6.913 3.513 1.00 95.12 89 ARG A N 1
ATOM 726 C CA . ARG A 1 89 ? -13.091 -7.212 3.318 1.00 95.12 89 ARG A CA 1
ATOM 727 C C . ARG A 1 89 ? -13.784 -7.633 4.606 1.00 95.12 89 ARG A C 1
ATOM 729 O O . ARG A 1 89 ? -14.872 -7.154 4.884 1.00 95.12 89 ARG A O 1
ATOM 736 N N . ARG A 1 90 ? -13.171 -8.525 5.391 1.00 93.81 90 ARG A N 1
ATOM 737 C CA . ARG A 1 90 ? -13.750 -8.997 6.662 1.00 93.81 90 ARG A CA 1
ATOM 738 C C . ARG A 1 90 ? -13.863 -7.891 7.708 1.00 93.81 90 ARG A C 1
ATOM 740 O O . ARG A 1 90 ? -14.759 -7.949 8.536 1.00 93.81 90 ARG A O 1
ATOM 747 N N . ALA A 1 91 ? -12.927 -6.947 7.703 1.00 93.69 91 ALA A N 1
ATOM 748 C CA . ALA A 1 91 ? -12.926 -5.809 8.616 1.00 93.69 91 ALA A CA 1
ATOM 749 C C . ALA A 1 91 ? -13.695 -4.593 8.074 1.00 93.69 91 ALA A C 1
ATOM 751 O O . ALA A 1 91 ? -13.802 -3.606 8.787 1.00 93.69 91 ALA A O 1
ATOM 752 N N . GLU A 1 92 ? -14.193 -4.650 6.834 1.00 95.56 92 GLU A N 1
ATOM 753 C CA . GLU A 1 92 ? -14.839 -3.524 6.145 1.00 95.56 92 GLU A CA 1
ATOM 754 C C . GLU A 1 92 ? -13.980 -2.244 6.154 1.00 95.56 92 GLU A C 1
ATOM 756 O O . GLU A 1 92 ? -14.471 -1.129 6.324 1.00 95.56 92 GLU A O 1
ATOM 761 N N . VAL A 1 93 ? -12.667 -2.405 5.945 1.00 94.94 93 VAL A N 1
ATOM 762 C CA . VAL A 1 93 ? -11.698 -1.298 5.910 1.00 94.94 93 VAL A CA 1
ATOM 763 C C . VAL A 1 93 ? -10.939 -1.226 4.585 1.00 94.94 93 VAL A C 1
ATOM 765 O O . VAL A 1 93 ? -10.834 -2.233 3.880 1.00 94.94 93 VAL A O 1
ATOM 768 N N . PRO A 1 94 ? -10.364 -0.061 4.234 1.00 95.94 94 PRO A N 1
ATOM 769 C CA . PRO A 1 94 ? -9.612 0.086 2.996 1.00 95.94 94 PRO A CA 1
ATOM 770 C C . PRO A 1 94 ? -8.366 -0.804 2.946 1.00 95.94 94 PRO A C 1
ATOM 772 O O . PRO A 1 94 ? -7.679 -1.013 3.953 1.00 95.94 94 PRO A O 1
ATOM 775 N N . LEU A 1 95 ? -8.024 -1.245 1.735 1.00 96.50 95 LEU A N 1
ATOM 776 C CA . LEU A 1 95 ? -6.754 -1.893 1.420 1.00 96.50 95 LEU A CA 1
ATOM 777 C C . LEU A 1 95 ? -5.775 -0.884 0.822 1.00 96.50 95 LEU A C 1
ATOM 779 O O . LEU A 1 95 ? -6.086 -0.183 -0.143 1.00 96.50 95 LEU A O 1
ATOM 783 N N . ILE A 1 96 ? -4.545 -0.894 1.323 1.00 96.19 96 ILE A N 1
ATOM 784 C CA . ILE A 1 96 ? -3.413 -0.193 0.728 1.00 96.19 96 ILE A CA 1
ATOM 785 C C . ILE A 1 96 ? -2.475 -1.216 0.096 1.00 96.19 96 ILE A C 1
ATOM 787 O O . ILE A 1 96 ? -1.721 -1.904 0.779 1.00 96.19 96 ILE A O 1
ATOM 791 N N . ALA A 1 97 ? -2.479 -1.284 -1.230 1.00 95.44 97 ALA A N 1
ATOM 792 C CA . ALA A 1 97 ? -1.492 -2.046 -1.980 1.00 95.44 97 ALA A CA 1
ATOM 793 C C . ALA A 1 97 ? -0.242 -1.178 -2.197 1.00 95.44 97 ALA A C 1
ATOM 795 O O . ALA A 1 97 ? -0.197 -0.331 -3.099 1.00 95.44 97 ALA A O 1
ATOM 796 N N . ALA A 1 98 ? 0.752 -1.375 -1.330 1.00 95.38 98 ALA A N 1
ATOM 797 C CA . ALA A 1 98 ? 2.045 -0.713 -1.356 1.00 95.38 98 ALA A CA 1
ATOM 798 C C . ALA A 1 98 ? 3.070 -1.573 -2.105 1.00 95.38 98 ALA A C 1
ATOM 800 O O . ALA A 1 98 ? 3.400 -2.686 -1.690 1.00 95.38 98 ALA A O 1
ATOM 801 N N . VAL A 1 99 ? 3.588 -1.057 -3.220 1.00 94.94 99 VAL A N 1
ATOM 802 C CA . VAL A 1 99 ? 4.583 -1.753 -4.040 1.00 94.94 99 VAL A CA 1
ATOM 803 C C . VAL A 1 99 ? 5.835 -0.907 -4.192 1.00 94.94 99 VAL A C 1
ATOM 805 O O . VAL A 1 99 ? 5.765 0.225 -4.666 1.00 94.94 99 VAL A O 1
ATOM 808 N N . LYS A 1 100 ? 6.987 -1.487 -3.850 1.00 94.88 100 LYS A N 1
ATOM 809 C CA . LYS A 1 100 ? 8.307 -0.872 -4.023 1.00 94.88 100 LYS A CA 1
ATOM 810 C C . LYS A 1 100 ? 9.089 -1.558 -5.136 1.00 94.88 100 LYS A C 1
ATOM 812 O O . LYS A 1 100 ? 9.235 -2.785 -5.134 1.00 94.88 100 LYS A O 1
ATOM 817 N N . ASN A 1 101 ? 9.640 -0.772 -6.057 1.00 95.00 101 ASN A N 1
ATOM 818 C CA . ASN A 1 101 ? 10.638 -1.256 -7.003 1.00 95.00 101 ASN A CA 1
ATOM 819 C C . ASN A 1 101 ? 12.042 -1.106 -6.397 1.00 95.00 101 ASN A C 1
ATOM 821 O O . ASN A 1 101 ? 12.548 -0.001 -6.266 1.00 95.00 101 ASN A O 1
ATOM 825 N N . LYS A 1 102 ? 12.696 -2.224 -6.077 1.00 92.88 102 LYS A N 1
ATOM 826 C CA . LYS A 1 102 ? 14.051 -2.289 -5.496 1.00 92.88 102 LYS A CA 1
ATOM 827 C C . LYS A 1 102 ? 15.173 -1.847 -6.446 1.00 92.88 102 LYS A C 1
ATOM 829 O O . LYS A 1 102 ? 16.336 -1.875 -6.065 1.00 92.88 102 LYS A O 1
ATOM 834 N N . LEU A 1 103 ? 14.863 -1.590 -7.718 1.00 93.06 103 LEU A N 1
ATOM 835 C CA . LEU A 1 103 ? 15.855 -1.121 -8.688 1.00 93.06 103 LEU A CA 1
ATOM 836 C C . LEU A 1 103 ? 15.961 0.406 -8.656 1.00 93.06 103 LEU A C 1
ATOM 838 O O . LEU A 1 103 ? 17.055 0.938 -8.532 1.00 93.06 103 LEU A O 1
ATOM 842 N N . SER A 1 104 ? 14.815 1.087 -8.698 1.00 92.25 104 SER A N 1
ATOM 843 C CA . SER A 1 104 ? 14.720 2.549 -8.721 1.00 92.25 104 SER A CA 1
ATOM 844 C C . SER A 1 104 ? 14.389 3.173 -7.359 1.00 92.25 104 SER A C 1
ATOM 846 O O . SER A 1 104 ? 14.328 4.395 -7.245 1.00 92.25 104 SER A O 1
ATOM 848 N N . GLU A 1 105 ? 14.139 2.343 -6.341 1.00 93.06 105 GLU A N 1
ATOM 849 C CA . GLU A 1 105 ? 13.661 2.698 -4.996 1.00 93.06 105 GLU A CA 1
ATOM 850 C C . GLU A 1 105 ? 12.312 3.443 -4.954 1.00 93.06 105 GLU A C 1
ATOM 852 O O . GLU A 1 105 ? 11.905 3.924 -3.896 1.00 93.06 105 GLU A O 1
ATOM 857 N N . LEU A 1 106 ? 11.586 3.491 -6.077 1.00 94.38 106 LEU A N 1
ATOM 858 C CA . LEU A 1 106 ? 10.260 4.099 -6.169 1.00 94.38 106 LEU A CA 1
ATOM 859 C C . LEU A 1 106 ? 9.193 3.257 -5.471 1.00 94.38 106 LEU A C 1
ATOM 861 O O . LEU A 1 106 ? 9.185 2.025 -5.554 1.00 94.38 106 LEU A O 1
ATOM 865 N N . GLU A 1 107 ? 8.235 3.948 -4.866 1.00 94.88 107 GLU A N 1
ATOM 866 C CA . GLU A 1 107 ? 7.064 3.368 -4.225 1.00 94.88 107 GLU A CA 1
ATOM 867 C C . GLU A 1 107 ? 5.762 3.795 -4.907 1.00 94.88 107 GLU A C 1
ATOM 869 O O . GLU A 1 107 ? 5.581 4.937 -5.338 1.00 94.88 107 GLU A O 1
ATOM 874 N N . MET A 1 108 ? 4.803 2.878 -4.925 1.00 94.00 108 MET A N 1
ATOM 875 C CA . MET A 1 108 ? 3.420 3.137 -5.293 1.00 94.00 108 MET A CA 1
ATOM 876 C C . MET A 1 108 ? 2.504 2.723 -4.151 1.00 94.00 108 MET A C 1
ATOM 878 O O . MET A 1 108 ? 2.654 1.640 -3.595 1.00 94.00 108 MET A O 1
ATOM 882 N N . PHE A 1 109 ? 1.500 3.553 -3.881 1.00 94.06 109 PHE A N 1
ATOM 883 C CA . PHE A 1 109 ? 0.404 3.238 -2.973 1.00 94.06 109 PHE A CA 1
ATOM 884 C C . PHE A 1 109 ? -0.901 3.318 -3.753 1.00 94.06 109 PHE A C 1
ATOM 886 O O . PHE A 1 109 ? -1.231 4.378 -4.285 1.00 94.06 109 PHE A O 1
ATOM 893 N N . ARG A 1 110 ? -1.640 2.211 -3.825 1.00 94.06 110 ARG A N 1
ATOM 894 C CA . ARG A 1 110 ? -3.033 2.226 -4.279 1.00 94.06 110 ARG A CA 1
ATOM 895 C C . ARG A 1 110 ? -3.936 1.981 -3.088 1.00 94.06 110 ARG A C 1
ATOM 897 O O . ARG A 1 110 ? -3.781 0.967 -2.417 1.00 94.06 110 ARG A O 1
ATOM 904 N N . ILE A 1 111 ? -4.876 2.887 -2.880 1.00 94.62 111 ILE A N 1
ATOM 905 C CA . ILE A 1 111 ? -5.942 2.744 -1.893 1.00 94.62 111 ILE A CA 1
ATOM 906 C C . ILE A 1 111 ? -7.147 2.157 -2.631 1.00 94.62 111 ILE A C 1
ATOM 908 O O . ILE A 1 111 ? -7.442 2.593 -3.744 1.00 94.62 111 ILE A O 1
ATOM 912 N N . SER A 1 112 ? -7.769 1.129 -2.067 1.00 95.00 112 SER A N 1
ATOM 913 C CA . SER A 1 112 ? -9.022 0.544 -2.561 1.00 95.00 112 SER A CA 1
ATOM 914 C C . SER A 1 112 ? -10.000 0.486 -1.397 1.00 95.00 112 SER A C 1
ATOM 916 O O . SER A 1 112 ? -9.642 -0.037 -0.338 1.00 95.00 112 SER A O 1
ATOM 918 N N . GLU A 1 113 ? -11.186 1.055 -1.580 1.00 93.81 113 GLU A N 1
ATOM 919 C CA . GLU A 1 113 ? -12.239 1.029 -0.564 1.00 93.81 113 GLU A CA 1
ATOM 920 C C . GLU A 1 113 ? -12.862 -0.379 -0.487 1.00 93.81 113 GLU A C 1
ATOM 922 O O . GLU A 1 113 ? -12.705 -1.162 -1.432 1.00 93.81 113 GLU A O 1
ATOM 927 N N . PRO A 1 114 ? -13.525 -0.750 0.625 1.00 92.38 114 PRO A N 1
ATOM 928 C CA . PRO A 1 114 ? -14.077 -2.095 0.823 1.00 92.38 114 PRO A CA 1
ATOM 929 C C . PRO A 1 114 ? -14.948 -2.606 -0.335 1.00 92.38 114 PRO A C 1
ATOM 931 O O . PRO A 1 114 ? -14.861 -3.779 -0.708 1.00 92.38 114 PRO A O 1
ATOM 934 N N . GLU A 1 115 ? -15.750 -1.727 -0.934 1.00 91.75 115 GLU A N 1
ATOM 935 C CA . GLU A 1 115 ? -16.619 -2.012 -2.076 1.00 91.75 115 GLU A CA 1
ATOM 936 C C . GLU A 1 115 ? -15.851 -2.443 -3.336 1.00 91.75 115 GLU A C 1
ATOM 938 O O . GLU A 1 115 ? -16.320 -3.308 -4.081 1.00 91.75 115 GLU A O 1
ATOM 943 N N . ASP A 1 116 ? -14.638 -1.923 -3.538 1.00 92.12 116 ASP A N 1
ATOM 944 C CA . ASP A 1 116 ? -13.801 -2.199 -4.710 1.00 92.12 116 ASP A CA 1
ATOM 945 C C . ASP A 1 116 ? -13.056 -3.540 -4.599 1.00 92.12 116 ASP A C 1
ATOM 947 O O . ASP A 1 116 ? -12.443 -4.016 -5.560 1.00 92.12 116 ASP A O 1
ATOM 951 N N . LEU A 1 117 ? -13.075 -4.173 -3.422 1.00 93.50 117 LEU A N 1
ATOM 952 C CA . LEU A 1 117 ? -12.285 -5.374 -3.145 1.00 93.50 117 LEU A CA 1
ATOM 953 C C . LEU A 1 117 ? -12.888 -6.658 -3.720 1.00 93.50 117 LEU A C 1
ATOM 955 O O . LEU A 1 117 ? -12.210 -7.687 -3.756 1.00 93.50 117 LEU A O 1
ATOM 959 N N . LYS A 1 118 ? -14.152 -6.633 -4.157 1.00 89.50 118 LYS A N 1
ATOM 960 C CA . LYS A 1 118 ? -14.816 -7.808 -4.741 1.00 89.50 118 LYS A CA 1
ATOM 961 C C . LYS A 1 118 ? -14.140 -8.260 -6.039 1.00 89.50 118 LYS A C 1
ATOM 963 O O . LYS A 1 118 ? -13.946 -9.457 -6.223 1.00 89.50 118 LYS A O 1
ATOM 968 N N . ASP A 1 119 ? -13.741 -7.300 -6.868 1.00 88.62 119 ASP A N 1
ATOM 969 C CA . ASP A 1 119 ? -13.112 -7.509 -8.176 1.00 88.62 119 ASP A CA 1
ATOM 970 C C . ASP A 1 119 ? -11.686 -6.927 -8.189 1.00 88.62 119 ASP A C 1
ATOM 972 O O . ASP A 1 119 ? -11.240 -6.295 -9.154 1.00 88.62 119 ASP A O 1
ATOM 976 N N . PHE A 1 120 ? -10.963 -7.104 -7.076 1.00 93.06 120 PHE A N 1
ATOM 977 C CA . PHE A 1 120 ? -9.641 -6.517 -6.897 1.00 93.06 120 PHE A CA 1
ATOM 978 C C . PHE A 1 120 ? -8.664 -6.996 -7.976 1.00 93.06 120 PHE A C 1
ATOM 980 O O . PHE A 1 120 ? -8.346 -8.178 -8.111 1.00 93.06 120 PHE A O 1
ATOM 987 N N . THR A 1 121 ? -8.118 -6.040 -8.721 1.00 92.38 121 THR A N 1
ATOM 988 C CA . THR A 1 121 ? -7.062 -6.279 -9.703 1.00 92.38 121 THR A CA 1
ATOM 989 C C . THR A 1 121 ? -5.922 -5.309 -9.475 1.00 92.38 121 THR A C 1
ATOM 991 O O . THR A 1 121 ? -6.145 -4.120 -9.258 1.00 92.38 121 THR A O 1
ATOM 994 N N . TYR A 1 122 ? -4.681 -5.782 -9.561 1.00 90.81 122 TYR A N 1
ATOM 995 C CA . TYR A 1 122 ? -3.506 -4.939 -9.396 1.00 90.81 122 TYR A CA 1
ATOM 996 C C . TYR A 1 122 ? -2.428 -5.273 -10.420 1.00 90.81 122 TYR A C 1
ATOM 998 O O . TYR A 1 122 ? -2.074 -6.429 -10.648 1.00 90.81 122 TYR A O 1
ATOM 1006 N N . SER A 1 123 ? -1.858 -4.235 -11.023 1.00 89.81 123 SER A N 1
ATOM 1007 C CA . SER A 1 123 ? -0.690 -4.334 -11.893 1.00 89.81 123 SER A CA 1
ATOM 1008 C C . SER A 1 123 ? 0.248 -3.171 -11.629 1.00 89.81 123 SER A C 1
ATOM 1010 O O . SER A 1 123 ? -0.206 -2.040 -11.455 1.00 89.81 123 SER A O 1
ATOM 1012 N N . ALA A 1 124 ? 1.553 -3.439 -11.655 1.00 88.50 124 ALA A N 1
ATOM 1013 C CA . ALA A 1 124 ? 2.543 -2.374 -11.571 1.00 88.50 124 ALA A CA 1
ATOM 1014 C C . ALA A 1 124 ? 2.370 -1.405 -12.765 1.00 88.50 124 ALA A C 1
ATOM 1016 O O . ALA A 1 124 ? 2.341 -1.857 -13.923 1.00 88.50 124 ALA A O 1
ATOM 1017 N N . PRO A 1 125 ? 2.225 -0.089 -12.521 1.00 89.88 125 PRO A N 1
ATOM 1018 C CA . PRO A 1 125 ? 2.106 0.895 -13.584 1.00 89.88 125 PRO A CA 1
ATOM 1019 C C . PRO A 1 125 ? 3.449 1.066 -14.296 1.00 89.88 125 PRO A C 1
ATOM 1021 O O . PRO A 1 125 ? 4.508 0.790 -13.735 1.00 89.88 125 PRO A O 1
ATOM 1024 N N . SER A 1 126 ? 3.412 1.549 -15.537 1.00 91.31 126 SER A N 1
ATOM 1025 C CA . SER A 1 126 ? 4.613 1.732 -16.363 1.00 91.31 126 SER A CA 1
ATOM 1026 C C . SER A 1 126 ? 5.654 2.654 -15.727 1.00 91.31 126 SER A C 1
ATOM 1028 O O . SER A 1 126 ? 6.840 2.407 -15.875 1.00 91.31 126 SER A O 1
ATOM 1030 N N . TRP A 1 127 ? 5.232 3.678 -14.984 1.00 93.00 127 TRP A N 1
ATOM 1031 C CA . TRP A 1 127 ? 6.158 4.605 -14.329 1.00 93.00 127 TRP A CA 1
ATOM 1032 C C . TRP A 1 127 ? 6.901 3.986 -13.133 1.00 93.00 127 TRP A C 1
ATOM 1034 O O . TRP A 1 127 ? 7.916 4.526 -12.709 1.00 93.00 127 TRP A O 1
ATOM 1044 N N . LEU A 1 128 ? 6.413 2.870 -12.575 1.00 92.81 128 LEU A N 1
ATOM 1045 C CA . LEU A 1 128 ? 7.048 2.195 -11.437 1.00 92.81 128 LEU A CA 1
ATOM 1046 C C . LEU A 1 128 ? 8.144 1.213 -11.882 1.00 92.81 128 LEU A C 1
ATOM 1048 O O . LEU A 1 128 ? 8.997 0.838 -11.077 1.00 92.81 128 LEU A O 1
ATOM 1052 N N . VAL A 1 129 ? 8.116 0.766 -13.142 1.00 91.38 129 VAL A N 1
ATOM 1053 C CA . VAL A 1 129 ? 9.043 -0.246 -13.670 1.00 91.38 129 VAL A CA 1
ATOM 1054 C C . VAL A 1 129 ? 10.267 0.402 -14.316 1.00 91.38 129 VAL A C 1
ATOM 1056 O O . VAL A 1 129 ? 10.198 1.524 -14.804 1.00 91.38 129 VAL A O 1
ATOM 1059 N N . GLY A 1 130 ? 11.384 -0.322 -14.339 1.00 89.00 130 GLY A N 1
ATOM 1060 C CA . GLY A 1 130 ? 12.667 0.158 -14.855 1.00 89.00 130 GLY A CA 1
ATOM 1061 C C . GLY A 1 130 ? 13.755 0.176 -13.785 1.00 89.00 130 GLY A C 1
ATOM 1062 O O . GLY A 1 130 ? 13.495 -0.089 -12.607 1.00 89.00 130 GLY A O 1
ATOM 1063 N N . GLU A 1 131 ? 14.989 0.435 -14.216 1.00 89.62 131 GLU A N 1
ATOM 1064 C CA . GLU A 1 131 ? 16.153 0.453 -13.322 1.00 89.62 131 GLU A CA 1
ATOM 1065 C C . GLU A 1 131 ? 16.386 1.823 -12.675 1.00 89.62 131 GLU A C 1
ATOM 1067 O O . GLU A 1 131 ? 16.887 1.886 -11.559 1.00 89.62 131 GLU A O 1
ATOM 1072 N N . GLU A 1 132 ? 15.934 2.907 -13.310 1.00 89.62 132 GLU A N 1
ATOM 1073 C CA . GLU A 1 132 ? 16.130 4.275 -12.830 1.00 89.62 132 GLU A CA 1
ATOM 1074 C C . GLU A 1 132 ? 14.802 5.017 -12.640 1.00 89.62 132 GLU A C 1
ATOM 1076 O O . GLU A 1 132 ? 13.820 4.791 -13.349 1.00 89.62 132 GLU A O 1
ATOM 1081 N N . ALA A 1 133 ? 14.774 5.921 -11.661 1.00 89.12 133 ALA A N 1
ATOM 1082 C CA . ALA A 1 133 ? 13.614 6.751 -11.360 1.00 89.12 133 ALA A CA 1
ATOM 1083 C C . ALA A 1 133 ? 13.609 8.028 -12.211 1.00 89.12 133 ALA A C 1
ATOM 1085 O O . ALA A 1 133 ? 14.380 8.953 -11.937 1.00 89.12 133 ALA A O 1
ATOM 1086 N N . THR A 1 134 ? 12.693 8.108 -13.179 1.00 92.81 134 THR A N 1
ATOM 1087 C CA . THR A 1 134 ? 12.464 9.324 -13.976 1.00 92.81 134 THR A CA 1
ATOM 1088 C C . THR A 1 134 ? 11.797 10.429 -13.151 1.00 92.81 134 THR A C 1
ATOM 1090 O O . THR A 1 134 ? 11.149 10.167 -12.133 1.00 92.81 134 THR A O 1
ATOM 1093 N N . ASP A 1 135 ? 11.902 11.682 -13.598 1.00 94.44 135 ASP A N 1
ATOM 1094 C CA . ASP A 1 135 ? 11.246 12.817 -12.931 1.00 94.44 135 ASP A CA 1
ATOM 1095 C C . ASP A 1 135 ? 9.720 12.681 -12.896 1.00 94.44 135 ASP A C 1
ATOM 1097 O O . ASP A 1 135 ? 9.080 12.993 -11.888 1.00 94.44 135 ASP A O 1
ATOM 1101 N N . GLU A 1 136 ? 9.132 12.155 -13.972 1.00 93.00 136 GLU A N 1
ATOM 1102 C CA . GLU A 1 136 ? 7.704 11.852 -14.028 1.00 93.00 136 GLU A CA 1
ATOM 1103 C C . GLU A 1 136 ? 7.324 10.804 -12.975 1.00 93.00 136 GLU A C 1
ATOM 1105 O O . GLU A 1 136 ? 6.374 11.002 -12.214 1.00 93.00 136 GLU A O 1
ATOM 1110 N N . ALA A 1 137 ? 8.101 9.726 -12.869 1.00 92.75 137 ALA A N 1
ATOM 1111 C CA . ALA A 1 137 ? 7.864 8.675 -11.890 1.00 92.75 137 ALA A CA 1
ATOM 1112 C C . ALA A 1 137 ? 7.994 9.192 -10.447 1.00 92.75 137 ALA A C 1
ATOM 1114 O O . ALA A 1 137 ? 7.147 8.900 -9.602 1.00 92.75 137 ALA A O 1
ATOM 1115 N N . ARG A 1 138 ? 8.984 10.050 -10.169 1.00 94.06 138 ARG A N 1
ATOM 1116 C CA . ARG A 1 138 ? 9.133 10.729 -8.867 1.00 94.06 138 ARG A CA 1
ATOM 1117 C C . ARG A 1 138 ? 7.953 11.647 -8.560 1.00 94.06 138 ARG A C 1
ATOM 1119 O O . ARG A 1 138 ? 7.526 11.745 -7.408 1.00 94.06 138 ARG A O 1
ATOM 1126 N N . LYS A 1 139 ? 7.409 12.337 -9.565 1.00 95.69 139 LYS A N 1
ATOM 1127 C CA . LYS A 1 139 ? 6.199 13.155 -9.404 1.00 95.69 139 LYS A CA 1
ATOM 1128 C C . LYS A 1 139 ? 4.995 12.279 -9.045 1.00 95.69 139 LYS A C 1
ATOM 1130 O O . LYS A 1 139 ? 4.279 12.608 -8.100 1.00 95.69 139 LYS A O 1
ATOM 1135 N N . LYS A 1 140 ? 4.823 11.139 -9.721 1.00 94.50 140 LYS A N 1
ATOM 1136 C CA . LYS A 1 140 ? 3.762 10.162 -9.428 1.00 94.50 140 LYS A CA 1
ATOM 1137 C C . LYS A 1 140 ? 3.888 9.541 -8.041 1.00 94.50 140 LYS A C 1
ATOM 1139 O O . LYS A 1 140 ? 2.893 9.460 -7.322 1.00 94.50 140 LYS A O 1
ATOM 1144 N N . GLU A 1 141 ? 5.095 9.189 -7.615 1.00 95.50 141 GLU A N 1
ATOM 1145 C CA . GLU A 1 141 ? 5.339 8.729 -6.248 1.00 95.50 141 GLU A CA 1
ATOM 1146 C C . GLU A 1 141 ? 4.933 9.797 -5.217 1.00 95.50 141 GLU A C 1
ATOM 1148 O O . GLU A 1 141 ? 4.232 9.492 -4.248 1.00 95.50 141 GLU A O 1
ATOM 1153 N N .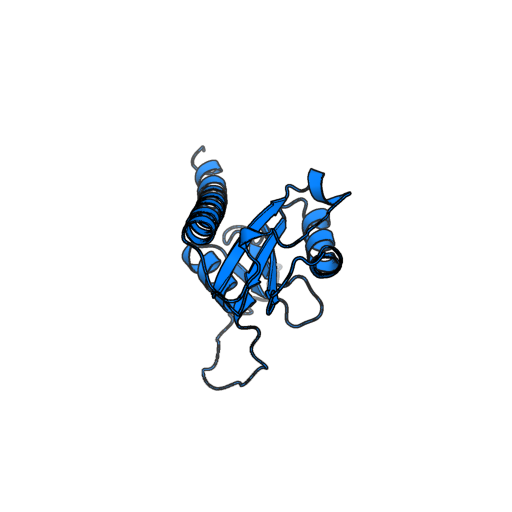 LYS A 1 142 ? 5.321 11.064 -5.426 1.00 95.00 142 LYS A N 1
ATOM 1154 C CA . LYS A 1 142 ? 4.927 12.174 -4.540 1.00 95.00 142 LYS A CA 1
ATOM 1155 C C . LYS A 1 142 ? 3.406 12.328 -4.457 1.00 95.00 142 LYS A C 1
ATOM 1157 O O . LYS A 1 142 ? 2.887 12.539 -3.361 1.00 95.00 142 LYS A O 1
ATOM 1162 N N . GLU A 1 143 ? 2.698 12.208 -5.580 1.00 94.12 143 GLU A N 1
ATOM 1163 C CA . GLU A 1 143 ? 1.228 12.224 -5.631 1.00 94.12 143 GLU A CA 1
ATOM 1164 C C . GLU A 1 143 ? 0.631 11.076 -4.795 1.00 94.12 143 GLU A C 1
ATOM 1166 O O . GLU A 1 143 ? -0.211 11.327 -3.930 1.00 94.12 143 GLU A O 1
ATOM 1171 N N . CYS A 1 144 ? 1.132 9.845 -4.955 1.00 92.06 144 CYS A N 1
ATOM 1172 C CA . CYS A 1 144 ? 0.669 8.682 -4.187 1.00 92.06 144 CYS A CA 1
ATOM 1173 C C . CYS A 1 144 ? 0.922 8.848 -2.680 1.00 92.06 144 CYS A C 1
ATOM 1175 O O . CYS A 1 144 ? 0.033 8.614 -1.860 1.00 92.06 144 CYS A O 1
ATOM 1177 N N . ARG A 1 145 ? 2.120 9.309 -2.292 1.00 92.06 145 ARG A N 1
ATOM 1178 C CA . ARG A 1 145 ? 2.464 9.569 -0.882 1.00 92.06 145 ARG A CA 1
ATOM 1179 C C . ARG A 1 145 ? 1.592 10.671 -0.277 1.00 92.06 145 ARG A C 1
ATOM 1181 O O . ARG A 1 145 ? 1.221 10.590 0.895 1.00 92.06 145 ARG A O 1
ATOM 1188 N N . ARG A 1 146 ? 1.244 11.698 -1.060 1.00 93.06 146 ARG A N 1
ATOM 1189 C CA . ARG A 1 146 ? 0.327 12.761 -0.627 1.00 93.06 146 ARG A CA 1
ATOM 1190 C C . ARG A 1 146 ? -1.087 12.223 -0.407 1.00 93.06 146 ARG A C 1
ATOM 1192 O O . ARG A 1 146 ? -1.690 12.587 0.598 1.00 93.06 146 ARG A O 1
ATOM 1199 N N . ALA A 1 147 ? -1.585 11.362 -1.295 1.00 90.56 147 ALA A N 1
ATOM 1200 C CA . ALA A 1 147 ? -2.888 10.716 -1.137 1.00 90.56 147 ALA A CA 1
ATOM 1201 C C . ALA A 1 147 ? -2.938 9.852 0.135 1.00 90.56 147 ALA A C 1
ATOM 1203 O O . ALA A 1 147 ? -3.840 10.026 0.951 1.00 90.56 147 ALA A O 1
ATOM 1204 N N . LEU A 1 148 ? -1.911 9.024 0.366 1.00 90.81 148 LEU A N 1
ATOM 1205 C CA . LEU A 1 148 ? -1.772 8.229 1.590 1.00 90.81 148 LEU A CA 1
ATOM 1206 C C . LEU A 1 148 ? -1.803 9.104 2.849 1.00 90.81 148 LEU A C 1
ATOM 1208 O O . LEU A 1 148 ? -2.570 8.853 3.774 1.00 90.81 148 LEU A O 1
ATOM 1212 N N . ARG A 1 149 ? -1.000 10.173 2.879 1.00 90.38 149 ARG A N 1
ATOM 1213 C CA . ARG A 1 149 ? -0.990 11.115 4.005 1.00 90.38 149 ARG A CA 1
ATOM 1214 C C . ARG A 1 149 ? -2.356 11.777 4.210 1.00 90.38 149 ARG A C 1
ATOM 1216 O O . ARG A 1 149 ? -2.762 11.976 5.350 1.00 90.38 149 ARG A O 1
ATOM 1223 N N . GLY A 1 150 ? -3.041 12.134 3.124 1.00 89.12 150 GLY A N 1
ATOM 1224 C CA . GLY A 1 150 ? -4.388 12.699 3.164 1.00 89.12 150 GLY A CA 1
ATOM 1225 C C . GLY A 1 150 ? -5.392 11.751 3.817 1.00 89.12 150 GLY A C 1
ATOM 1226 O O . GLY A 1 150 ? -6.106 12.177 4.720 1.00 89.12 150 GLY A O 1
ATOM 1227 N N . LEU A 1 151 ? -5.377 10.471 3.432 1.00 87.94 151 LEU A N 1
ATOM 1228 C CA . LEU A 1 151 ? -6.211 9.426 4.033 1.00 87.94 151 LEU A CA 1
ATOM 1229 C C . LEU A 1 151 ? -5.956 9.308 5.543 1.00 87.94 151 LEU A C 1
ATOM 1231 O O . LEU A 1 151 ? -6.890 9.400 6.338 1.00 87.94 151 LEU A O 1
ATOM 1235 N N . LEU A 1 152 ? -4.685 9.176 5.940 1.00 87.12 152 LEU A N 1
ATOM 1236 C CA . LEU A 1 152 ? -4.295 8.996 7.342 1.00 87.12 152 LEU A CA 1
ATOM 1237 C C . LEU A 1 152 ? -4.681 10.190 8.224 1.00 87.12 152 LEU A C 1
ATOM 1239 O O . LEU A 1 152 ? -5.112 9.996 9.356 1.00 87.12 152 LEU A O 1
ATOM 1243 N N . LEU A 1 153 ? -4.555 11.419 7.719 1.00 85.19 153 LEU A N 1
ATOM 1244 C CA . LEU A 1 153 ? -4.955 12.622 8.457 1.00 85.19 153 LEU A CA 1
ATOM 1245 C C . LEU A 1 153 ? -6.474 12.851 8.433 1.00 85.19 153 LEU A C 1
ATOM 1247 O O . LEU A 1 153 ? -7.031 13.373 9.395 1.00 85.19 153 LEU A O 1
ATOM 1251 N N . GLY A 1 154 ? -7.155 12.485 7.346 1.00 79.75 154 GLY A N 1
ATOM 1252 C CA . GLY A 1 154 ? -8.610 12.600 7.223 1.00 79.75 154 GLY A CA 1
ATOM 1253 C C . GLY A 1 154 ? -9.342 11.697 8.214 1.00 79.75 154 GLY A C 1
ATOM 1254 O O . GLY A 1 154 ? -10.261 12.154 8.893 1.00 79.75 154 GLY A O 1
ATOM 1255 N N . LYS A 1 155 ? -8.870 10.454 8.374 1.00 69.44 155 LYS A N 1
ATOM 1256 C CA . LYS A 1 155 ? -9.397 9.500 9.364 1.00 69.44 155 LYS A CA 1
ATOM 1257 C C . LYS A 1 155 ? -9.211 9.982 10.814 1.00 69.44 155 LYS A C 1
ATOM 1259 O O . LYS A 1 155 ? -10.061 9.694 11.647 1.00 69.44 155 LYS A O 1
ATOM 1264 N N . GLN A 1 156 ? -8.187 10.797 11.096 1.00 60.34 156 GLN A N 1
ATOM 1265 C CA . GLN A 1 156 ? -8.017 11.458 12.402 1.00 60.34 156 GLN A CA 1
ATOM 1266 C C . GLN A 1 156 ? -8.977 12.644 12.600 1.00 60.34 156 GLN A C 1
ATOM 1268 O O . GLN A 1 156 ? -9.522 12.831 13.685 1.00 60.34 156 GLN A O 1
ATOM 1273 N N . LYS A 1 157 ? -9.205 13.456 11.557 1.00 57.16 157 LYS A N 1
ATOM 1274 C CA . LYS A 1 157 ? -10.029 14.679 11.637 1.00 57.16 157 LYS A CA 1
ATOM 1275 C C . LYS A 1 157 ? -11.535 14.433 11.676 1.00 57.16 157 LYS A C 1
ATOM 1277 O O . LYS A 1 157 ? -12.254 15.265 12.219 1.00 57.16 157 LYS A O 1
ATOM 1282 N N . GLY A 1 158 ? -12.016 13.299 11.164 1.00 52.72 158 GLY A N 1
ATOM 1283 C CA . GLY A 1 158 ? -13.426 12.899 11.280 1.00 52.72 158 GLY A CA 1
ATOM 1284 C C . GLY A 1 158 ? -13.921 12.719 12.723 1.00 52.72 158 GLY A C 1
ATOM 1285 O O . GLY A 1 158 ? -15.103 12.477 12.926 1.00 52.72 158 GLY A O 1
ATOM 1286 N N . LYS A 1 159 ? -13.031 12.847 13.718 1.00 51.34 159 LYS A N 1
ATOM 1287 C CA . LYS A 1 159 ? -13.313 12.658 15.144 1.00 51.34 159 LYS A CA 1
ATOM 1288 C C . LYS A 1 159 ? -13.221 13.939 15.989 1.00 51.34 159 LYS A C 1
ATOM 1290 O O . LYS A 1 159 ? -13.399 13.864 17.195 1.00 51.34 159 LYS A O 1
ATOM 1295 N N . THR A 1 160 ? -12.981 15.121 15.402 1.00 37.44 160 THR A N 1
ATOM 1296 C CA . THR A 1 160 ? -13.034 16.411 16.142 1.00 37.44 160 THR A CA 1
ATOM 1297 C C . THR A 1 160 ? -14.423 17.067 16.111 1.00 37.44 160 THR A C 1
ATOM 1299 O O . THR A 1 160 ? -14.540 18.279 16.263 1.00 37.44 160 THR A O 1
ATOM 1302 N N . ALA A 1 161 ? -15.474 16.281 15.877 1.00 35.91 161 ALA A N 1
ATOM 1303 C CA . ALA A 1 161 ? -16.862 16.723 15.949 1.00 35.91 161 ALA A CA 1
ATOM 1304 C C . ALA A 1 161 ? -17.598 15.901 17.015 1.00 35.91 161 ALA A C 1
ATOM 1306 O O . ALA A 1 161 ? -18.355 14.990 16.688 1.00 35.91 161 ALA A O 1
ATOM 1307 N N . VAL A 1 162 ? -17.321 16.213 18.283 1.00 34.94 162 VAL A N 1
ATOM 1308 C CA . VAL A 1 162 ? -18.221 15.992 19.426 1.00 34.94 162 VAL A CA 1
ATOM 1309 C C . VAL A 1 162 ? -18.125 17.223 20.312 1.00 34.94 162 VAL A C 1
ATOM 1311 O O . VAL A 1 162 ? -16.976 17.620 20.612 1.00 34.94 162 VAL A O 1
#

pLDDT: mean 81.43, std 20.03, range [33.25, 96.5]

Organism: NCBI:txid1698264